Protein AF-A0A8S0FTV5-F1 (afdb_monomer_lite)

Radius of gyration: 15.95 Å; chains: 1; bounding box: 34×28×44 Å

Organism: Escherichia coli (NCBI:txid562)

Sequence (142 aa):
MQLEMEQGIPRNPFINAGALVVCDMLQGRLSAPRQRMLEVVRGLSGVSDISYDTVVARSEFEHSARNAAIAWLMKSFGNFHHDVTTVLQNYFHYCALKMSCVELARTFVFLANQGKAIHIDEPVVTPMQARQINALMATSGM

Secondary structure (DSSP, 8-state):
-HHHHTTT--S-TTSHHHHHHHHHHHHHH-SSHHHHHHHHHHHHHT-S--EE-HHHHHHHHHTTHHHHHHHHHHHHTTS--S-HHHHHHHHHHHHTEE--HHHHHHHHHHHHTTT--SS-SS-SS-HHHHHHHHHHHHHH--

pLDDT: mean 95.68, std 4.92, range [64.19, 98.5]

Foldseek 3Di:
DVCVVVLLDDPACQDLSNVLLVLLVLVVVDPCSLVVVLVLLCVQLVNNPWAFPPVQLVVCLVVCVVSLVSQVSSVVSVSGDDDSSVSSSSSSRVVRGDDDPSSVCSNCVCLVVLQDHPPDPDGNDGSVVSVVVVVCCVVPVD

InterPro domains:
  IPR012338 Beta-lactamase/transpeptidase-like [G3DSA:3.40.710.10] (1-142)
  IPR012338 Beta-lactamase/transpeptidase-like [SSF56601] (1-142)
  IPR015868 Glutaminase [PF04960] (1-142)
  IPR015868 Glutaminase [PTHR12544] (6-142)

Structure (mmCIF, N/CA/C/O backbone):
data_AF-A0A8S0FTV5-F1
#
_entry.id   AF-A0A8S0FTV5-F1
#
loop_
_atom_site.group_PDB
_atom_site.id
_atom_site.type_symbol
_atom_site.label_atom_id
_atom_site.label_alt_id
_atom_site.label_comp_id
_atom_site.label_asym_id
_atom_site.label_entity_id
_atom_site.label_seq_id
_atom_site.pdbx_PDB_ins_code
_atom_site.Cartn_x
_atom_site.Cartn_y
_atom_site.Cartn_z
_atom_site.occupancy
_atom_site.B_iso_or_equiv
_atom_site.auth_seq_id
_atom_site.auth_comp_id
_atom_site.auth_asym_id
_atom_site.auth_atom_id
_atom_site.pdbx_PDB_model_num
ATOM 1 N N . MET A 1 1 ? -2.764 0.777 23.324 1.00 64.19 1 MET A N 1
ATOM 2 C CA . MET A 1 1 ? -1.545 1.231 24.026 1.00 64.19 1 MET A CA 1
ATOM 3 C C . MET A 1 1 ? -0.568 1.980 23.126 1.00 64.19 1 MET A C 1
ATOM 5 O O . MET A 1 1 ? -0.539 3.191 23.230 1.00 64.19 1 MET A O 1
ATOM 9 N N . GLN A 1 2 ? 0.199 1.359 22.220 1.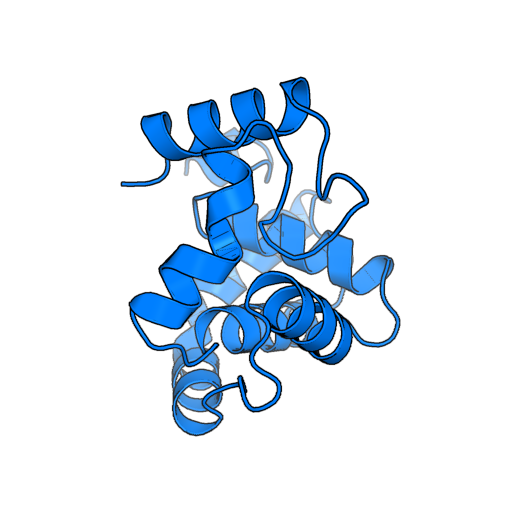00 82.50 2 GLN A N 1
ATOM 10 C CA . GLN A 1 2 ? 1.238 2.109 21.480 1.00 82.50 2 GLN A CA 1
ATOM 11 C C . GLN A 1 2 ? 0.693 3.220 20.563 1.00 82.50 2 GLN A C 1
ATOM 13 O O . GLN A 1 2 ? 1.149 4.353 20.642 1.00 82.50 2 GLN A O 1
ATOM 18 N N . LEU A 1 3 ? -0.313 2.920 19.737 1.00 85.75 3 LEU A N 1
ATOM 19 C CA . LEU A 1 3 ? -0.919 3.910 18.836 1.00 85.75 3 LEU A CA 1
ATOM 20 C C . LEU A 1 3 ? -1.628 5.046 19.597 1.00 85.75 3 LEU A C 1
ATOM 22 O O . LEU A 1 3 ? -1.703 6.160 19.102 1.00 85.75 3 LEU A O 1
ATOM 26 N N . GLU A 1 4 ? -2.116 4.781 20.812 1.00 83.25 4 GLU A N 1
ATOM 27 C CA . GLU A 1 4 ? -2.665 5.813 21.706 1.00 83.25 4 GLU A CA 1
ATOM 28 C C . GLU A 1 4 ? -1.558 6.702 22.279 1.00 83.25 4 GLU A C 1
ATOM 30 O O . GLU A 1 4 ? -1.709 7.919 22.311 1.00 83.25 4 GLU A O 1
ATOM 35 N N . MET A 1 5 ? -0.429 6.111 22.691 1.00 86.56 5 MET A N 1
ATOM 36 C CA . MET A 1 5 ? 0.736 6.859 23.179 1.00 86.56 5 MET A CA 1
ATOM 37 C C . MET A 1 5 ? 1.329 7.768 22.098 1.00 86.56 5 MET A C 1
ATOM 39 O O . MET A 1 5 ? 1.808 8.853 22.408 1.00 86.56 5 MET A O 1
ATOM 43 N N . GLU A 1 6 ? 1.272 7.339 20.838 1.00 90.25 6 GLU A N 1
ATOM 44 C CA . GLU A 1 6 ? 1.735 8.103 19.673 1.00 90.25 6 GLU A CA 1
ATOM 45 C C . GLU A 1 6 ? 0.625 8.977 19.060 1.00 90.25 6 GLU A C 1
ATOM 47 O O . GLU A 1 6 ? 0.750 9.427 17.926 1.00 90.25 6 GLU A O 1
ATOM 52 N N . GLN A 1 7 ? -0.463 9.235 19.802 1.00 92.19 7 GLN A N 1
ATOM 53 C CA . GLN A 1 7 ? -1.546 10.146 19.404 1.00 92.19 7 GLN A CA 1
ATOM 54 C C . GLN A 1 7 ? -2.124 9.824 18.016 1.00 92.19 7 GLN A C 1
ATOM 56 O O . GLN A 1 7 ? -2.334 10.699 17.181 1.00 92.19 7 GLN A O 1
ATOM 61 N N . GLY A 1 8 ? -2.350 8.540 17.737 1.00 90.94 8 GLY A N 1
ATOM 62 C CA . GLY A 1 8 ? -2.906 8.076 16.468 1.00 90.94 8 GLY A CA 1
ATOM 63 C C . GLY A 1 8 ? -1.929 8.101 15.292 1.00 90.94 8 GLY A C 1
ATOM 64 O O . GLY A 1 8 ? -2.352 7.812 14.172 1.00 90.94 8 GLY A O 1
ATOM 65 N N . ILE A 1 9 ? -0.645 8.406 15.509 1.00 95.44 9 ILE A N 1
ATOM 66 C CA . ILE A 1 9 ? 0.390 8.392 14.471 1.00 95.44 9 ILE A CA 1
ATOM 67 C C . ILE A 1 9 ? 1.050 7.004 14.431 1.00 95.44 9 ILE A C 1
ATOM 69 O O . ILE A 1 9 ? 1.662 6.587 15.411 1.00 95.44 9 ILE A O 1
ATOM 73 N N . PRO A 1 10 ? 0.938 6.250 13.323 1.00 95.38 10 PRO A N 1
ATOM 74 C CA . PRO A 1 10 ? 1.604 4.961 13.184 1.00 95.38 10 PRO A CA 1
ATOM 75 C C . PRO A 1 10 ? 3.100 5.124 12.876 1.00 95.38 10 PRO A C 1
ATOM 77 O O . PRO A 1 10 ? 3.498 5.999 12.110 1.00 95.38 10 PRO A O 1
ATOM 80 N N . ARG A 1 11 ? 3.932 4.215 13.399 1.00 93.31 11 ARG A N 1
ATOM 81 C CA . ARG A 1 11 ? 5.401 4.271 13.257 1.00 93.31 11 ARG A CA 1
ATOM 82 C C . ARG A 1 11 ? 5.936 4.189 11.834 1.00 93.31 11 ARG A C 1
ATOM 84 O O . ARG A 1 11 ? 7.001 4.729 11.551 1.00 93.31 11 ARG A O 1
ATOM 91 N N . ASN A 1 12 ? 5.271 3.430 10.970 1.00 94.38 12 ASN A N 1
ATOM 92 C CA . ASN A 1 12 ? 5.706 3.194 9.597 1.00 94.38 12 ASN A CA 1
ATOM 93 C C . ASN A 1 12 ? 4.512 2.734 8.735 1.00 94.38 12 ASN A C 1
ATOM 95 O O . ASN A 1 12 ? 3.510 2.277 9.288 1.00 94.38 12 ASN A O 1
ATOM 99 N N . PRO A 1 13 ? 4.601 2.826 7.396 1.00 95.25 13 PRO A N 1
ATOM 100 C CA . PRO A 1 13 ? 3.515 2.428 6.499 1.00 95.25 13 PRO A CA 1
ATOM 101 C C . PRO A 1 13 ? 3.384 0.907 6.283 1.00 95.25 13 PRO A C 1
ATOM 103 O O . PRO A 1 13 ? 2.450 0.493 5.605 1.00 95.25 13 PRO A O 1
ATOM 106 N N . PHE A 1 14 ? 4.289 0.082 6.825 1.00 94.19 14 PHE A N 1
ATOM 107 C CA . PHE A 1 14 ? 4.297 -1.379 6.644 1.00 94.19 14 PHE A CA 1
ATOM 108 C C . PHE A 1 14 ? 3.465 -2.135 7.689 1.00 94.19 14 PHE A C 1
ATOM 110 O O . PHE A 1 14 ? 3.103 -3.285 7.467 1.00 94.19 14 PHE A O 1
ATOM 117 N N . ILE A 1 15 ? 3.090 -1.488 8.796 1.00 94.75 15 ILE A N 1
ATOM 118 C CA . ILE A 1 15 ? 2.081 -2.011 9.728 1.00 94.75 15 ILE A CA 1
ATOM 119 C C . ILE A 1 15 ? 0.665 -1.608 9.291 1.00 94.75 15 ILE A C 1
ATOM 121 O O . ILE A 1 15 ? 0.479 -0.542 8.703 1.00 94.75 15 ILE A O 1
ATOM 125 N N . ASN A 1 16 ? -0.356 -2.392 9.666 1.00 95.44 16 ASN A N 1
ATOM 126 C CA . ASN A 1 16 ? -1.756 -2.137 9.277 1.00 95.44 16 ASN A CA 1
ATOM 127 C C . ASN A 1 16 ? -2.203 -0.689 9.530 1.00 95.44 16 ASN A C 1
ATOM 129 O O . ASN A 1 16 ? -2.811 -0.076 8.662 1.00 95.44 16 ASN A O 1
ATOM 133 N N . ALA A 1 17 ? -1.887 -0.120 10.699 1.00 96.50 17 ALA A N 1
ATOM 134 C CA . ALA A 1 17 ? -2.265 1.254 11.033 1.00 96.50 17 ALA A CA 1
ATOM 135 C C . ALA A 1 17 ? -1.677 2.276 10.040 1.00 96.50 17 ALA A C 1
ATOM 137 O O . ALA A 1 17 ? -2.388 3.157 9.567 1.00 96.50 17 ALA A O 1
ATOM 138 N N . GLY A 1 18 ? -0.405 2.120 9.664 1.00 97.31 18 GLY A N 1
ATOM 139 C CA . GLY A 1 18 ? 0.244 2.977 8.673 1.00 97.31 18 GLY A CA 1
ATOM 140 C C . GLY A 1 18 ? -0.313 2.786 7.271 1.00 97.31 18 GLY A C 1
ATOM 141 O O . GLY A 1 18 ? -0.613 3.766 6.593 1.00 97.31 18 GLY A O 1
ATOM 142 N N . ALA A 1 19 ? -0.529 1.539 6.858 1.00 97.81 19 ALA A N 1
ATOM 143 C CA . ALA A 1 19 ? -1.131 1.236 5.565 1.00 97.81 19 ALA A CA 1
ATOM 144 C C . ALA A 1 19 ? -2.564 1.797 5.443 1.00 97.81 19 ALA A C 1
ATOM 146 O O . ALA A 1 19 ? -2.946 2.296 4.383 1.00 97.81 19 ALA A O 1
ATOM 147 N N . LEU A 1 20 ? -3.340 1.793 6.532 1.00 98.38 20 LEU A N 1
ATOM 148 C CA . LEU A 1 20 ? -4.668 2.411 6.594 1.00 98.38 20 LEU A CA 1
ATOM 149 C C . LEU A 1 20 ? -4.612 3.936 6.433 1.00 98.38 20 LEU A C 1
ATOM 151 O O . LEU A 1 20 ? -5.431 4.481 5.699 1.00 98.38 20 LEU A O 1
ATOM 155 N N . VAL A 1 21 ? -3.637 4.619 7.047 1.00 98.19 21 VAL A N 1
ATOM 156 C CA . VAL A 1 21 ? -3.422 6.066 6.837 1.00 98.19 21 VAL A CA 1
ATOM 157 C C . VAL A 1 21 ? -3.060 6.355 5.380 1.00 98.19 21 VAL A C 1
ATOM 159 O O . VAL A 1 21 ? -3.608 7.276 4.781 1.00 98.19 21 VAL A O 1
ATOM 162 N N . VAL A 1 22 ? -2.203 5.537 4.760 1.00 97.88 22 VAL A N 1
ATOM 163 C CA . VAL A 1 22 ? -1.898 5.669 3.324 1.00 97.88 22 VAL A CA 1
ATOM 164 C C . VAL A 1 22 ? -3.164 5.487 2.477 1.00 97.88 22 VAL A C 1
ATOM 166 O O . VAL A 1 22 ? -3.397 6.263 1.551 1.00 97.88 22 VAL A O 1
ATOM 169 N N . CYS A 1 23 ? -4.021 4.517 2.808 1.00 98.06 23 CYS A N 1
ATOM 170 C CA . CYS A 1 23 ? -5.298 4.323 2.116 1.00 98.06 23 CYS A CA 1
ATOM 171 C C . CYS A 1 23 ? -6.256 5.511 2.298 1.00 98.06 23 CYS A C 1
ATOM 173 O O . CYS A 1 23 ? -6.889 5.918 1.324 1.00 98.06 23 CYS A O 1
ATOM 175 N N . ASP A 1 24 ? -6.330 6.100 3.495 1.00 98.50 24 ASP A N 1
ATOM 176 C CA . ASP A 1 24 ? -7.102 7.321 3.770 1.00 98.50 24 ASP A CA 1
ATOM 177 C C . ASP A 1 24 ? -6.593 8.512 2.942 1.00 98.50 24 ASP A C 1
ATOM 179 O O . ASP A 1 24 ? -7.375 9.224 2.311 1.00 98.50 24 ASP A O 1
ATOM 183 N N . MET A 1 25 ? -5.272 8.688 2.847 1.00 98.06 25 MET A N 1
ATOM 184 C CA . MET A 1 25 ? -4.669 9.727 2.007 1.00 98.06 25 MET A CA 1
ATOM 185 C C . MET A 1 25 ? -4.999 9.538 0.522 1.00 98.06 25 MET A C 1
ATOM 187 O O . MET A 1 25 ? -5.267 10.514 -0.181 1.00 98.06 25 MET A O 1
ATOM 191 N N . LEU A 1 26 ? -4.973 8.296 0.027 1.00 97.62 26 LEU A N 1
ATOM 192 C CA . LEU A 1 26 ? -5.329 7.985 -1.359 1.00 97.62 26 LEU A CA 1
ATOM 193 C C . LEU A 1 26 ? -6.822 8.203 -1.627 1.00 97.62 26 LEU A C 1
ATOM 195 O O . LEU A 1 26 ? -7.163 8.697 -2.700 1.00 97.62 26 LEU A O 1
ATOM 199 N N . GLN A 1 27 ? -7.691 7.905 -0.657 1.00 97.44 27 GLN A N 1
ATOM 200 C CA . GLN A 1 27 ? -9.133 8.144 -0.754 1.00 97.44 27 GLN A CA 1
ATOM 201 C C . GLN A 1 27 ? -9.464 9.625 -0.999 1.00 97.44 27 GLN A C 1
ATOM 203 O O . GLN A 1 27 ? -10.387 9.918 -1.751 1.00 97.44 27 GLN A O 1
ATOM 208 N N . GLY A 1 28 ? -8.700 10.554 -0.417 1.00 96.00 28 GLY A N 1
ATOM 209 C CA . GLY A 1 28 ? -8.894 11.993 -0.638 1.00 96.00 28 GLY A CA 1
ATOM 210 C C . GLY A 1 28 ? -8.254 12.548 -1.911 1.00 96.00 28 GLY A C 1
ATOM 211 O O . GLY A 1 28 ? -8.583 13.652 -2.335 1.00 96.00 28 GLY A O 1
ATOM 212 N N . ARG A 1 29 ? -7.316 11.812 -2.521 1.00 97.06 29 ARG A N 1
ATOM 213 C CA . ARG A 1 29 ? -6.531 12.278 -3.681 1.00 97.06 29 ARG A CA 1
ATOM 214 C C . ARG A 1 29 ? -6.974 11.675 -5.006 1.00 97.06 29 ARG A C 1
ATOM 216 O O . ARG A 1 29 ? -6.616 12.202 -6.056 1.00 97.06 29 ARG A O 1
ATOM 223 N N . LEU A 1 30 ? -7.699 10.562 -4.970 1.00 96.62 30 LEU A N 1
ATOM 224 C CA . LEU A 1 30 ? -8.083 9.803 -6.153 1.00 96.62 30 LEU A CA 1
ATOM 225 C C . LEU A 1 30 ? -9.601 9.667 -6.212 1.00 96.62 30 LEU A C 1
ATOM 227 O O . LEU A 1 30 ? -10.228 9.216 -5.260 1.00 96.62 30 LEU A O 1
ATOM 231 N N . SER A 1 31 ? -10.183 9.984 -7.367 1.00 94.94 31 SER A N 1
ATOM 232 C CA . SER A 1 31 ? -11.614 9.782 -7.625 1.00 94.94 31 SER A CA 1
ATOM 233 C C . SER A 1 31 ? -11.998 8.300 -7.660 1.00 94.94 31 SER A C 1
ATOM 235 O O . SER A 1 31 ? -13.090 7.930 -7.239 1.00 94.94 31 SER A O 1
ATOM 237 N N . ALA A 1 32 ? -11.090 7.442 -8.134 1.00 96.62 32 ALA A N 1
ATOM 238 C CA . ALA A 1 32 ? -11.268 5.995 -8.194 1.00 96.62 32 ALA A CA 1
ATOM 239 C C . ALA A 1 32 ? -9.999 5.262 -7.705 1.00 96.62 32 ALA A C 1
ATOM 241 O O . ALA A 1 32 ? -9.234 4.748 -8.525 1.00 96.62 32 ALA A O 1
ATOM 242 N N . PRO A 1 33 ? -9.754 5.186 -6.379 1.00 96.62 33 PRO A N 1
ATOM 243 C CA . PRO A 1 33 ? -8.513 4.634 -5.822 1.00 96.62 33 PRO A CA 1
ATOM 244 C C . PRO A 1 33 ? -8.227 3.192 -6.275 1.00 96.62 33 PRO A C 1
ATOM 246 O O . PRO A 1 33 ? -7.121 2.880 -6.712 1.00 96.62 33 PRO A O 1
ATOM 249 N N . ARG A 1 34 ? -9.258 2.333 -6.271 1.00 96.19 34 ARG A N 1
ATOM 250 C CA . ARG A 1 34 ? -9.174 0.937 -6.740 1.00 96.19 34 ARG A CA 1
ATOM 251 C C . ARG A 1 34 ? -8.777 0.834 -8.210 1.00 96.19 34 ARG A C 1
ATOM 253 O O . ARG A 1 34 ? -7.850 0.114 -8.561 1.00 96.19 34 ARG A O 1
ATOM 260 N N . GLN A 1 35 ? -9.440 1.597 -9.073 1.00 97.44 35 GLN A N 1
ATOM 261 C CA . GLN A 1 35 ? -9.118 1.579 -10.497 1.00 97.44 35 GLN A CA 1
ATOM 262 C C . GLN A 1 35 ? -7.692 2.083 -10.744 1.00 97.44 35 GLN A C 1
ATOM 264 O O . GLN A 1 35 ? -6.936 1.458 -11.485 1.00 97.44 35 GLN A O 1
ATOM 269 N N . ARG A 1 36 ? -7.287 3.152 -10.049 1.00 97.75 36 ARG A N 1
ATOM 270 C CA . ARG A 1 36 ? -5.940 3.705 -10.176 1.00 97.75 36 ARG A CA 1
ATOM 271 C C . ARG A 1 36 ? -4.856 2.725 -9.729 1.00 97.75 36 ARG A C 1
ATOM 273 O O . ARG A 1 36 ? -3.812 2.644 -10.368 1.00 97.75 36 ARG A O 1
ATOM 280 N N . MET A 1 37 ? -5.093 1.969 -8.660 1.00 97.25 37 MET A N 1
ATOM 281 C CA . MET A 1 37 ? -4.161 0.935 -8.210 1.00 97.25 37 MET A CA 1
ATOM 282 C C . MET A 1 37 ? -3.997 -0.172 -9.262 1.00 97.25 37 MET A C 1
ATOM 284 O O . MET A 1 37 ? -2.869 -0.566 -9.550 1.00 97.25 37 MET A O 1
ATOM 288 N N . LEU A 1 38 ? -5.090 -0.632 -9.887 1.00 97.94 38 LEU A N 1
ATOM 289 C CA . LEU A 1 38 ? -5.010 -1.597 -10.991 1.00 97.94 38 LEU A CA 1
ATOM 290 C C . LEU A 1 38 ? -4.221 -1.041 -12.179 1.00 97.94 38 LEU A C 1
ATOM 292 O O . LEU A 1 38 ? -3.371 -1.743 -12.712 1.00 97.94 38 LEU A O 1
ATOM 296 N N . GLU A 1 39 ? -4.461 0.209 -12.579 1.00 97.00 39 GLU A N 1
ATOM 297 C CA . GLU A 1 39 ? -3.698 0.861 -13.654 1.00 97.00 39 GLU A CA 1
ATOM 298 C C . GLU A 1 39 ? -2.196 0.870 -13.361 1.00 97.00 39 GLU A C 1
ATOM 300 O O . GLU A 1 39 ? -1.400 0.497 -14.221 1.00 97.00 39 GLU A O 1
ATOM 305 N N . VAL A 1 40 ? -1.811 1.244 -12.136 1.00 96.00 40 VAL A N 1
ATOM 306 C CA . VAL A 1 40 ? -0.405 1.280 -11.716 1.00 96.00 40 VAL A CA 1
ATOM 307 C C . VAL A 1 40 ? 0.204 -0.122 -11.735 1.00 96.00 40 VAL A C 1
ATOM 309 O O . VAL A 1 40 ? 1.243 -0.319 -12.356 1.00 96.00 40 VAL A O 1
ATOM 312 N N . VAL A 1 41 ? -0.435 -1.114 -11.110 1.00 97.00 41 VAL A N 1
ATOM 313 C CA . VAL A 1 41 ? 0.111 -2.480 -11.030 1.00 97.00 41 VAL A CA 1
ATOM 314 C C . VAL A 1 41 ? 0.187 -3.143 -12.408 1.00 97.00 41 VAL A C 1
ATOM 316 O O . VAL A 1 41 ? 1.186 -3.789 -12.724 1.00 97.00 41 VAL A O 1
ATOM 319 N N . ARG A 1 42 ? -0.826 -2.963 -13.261 1.00 97.00 42 ARG A N 1
ATOM 320 C CA . ARG A 1 42 ? -0.822 -3.477 -14.642 1.00 97.00 42 ARG A CA 1
ATOM 321 C C . ARG A 1 42 ? 0.253 -2.794 -15.484 1.00 97.00 42 ARG A C 1
ATOM 323 O O . ARG A 1 42 ? 0.977 -3.467 -16.213 1.00 97.00 42 ARG A O 1
ATOM 330 N N . GLY A 1 43 ? 0.414 -1.479 -15.325 1.00 95.69 43 GLY A N 1
ATOM 331 C CA . GLY A 1 43 ? 1.491 -0.717 -15.951 1.00 95.69 43 GLY A CA 1
ATOM 332 C C . GLY A 1 43 ? 2.874 -1.213 -15.529 1.00 95.69 43 GLY A C 1
ATOM 333 O O . GLY A 1 43 ? 3.715 -1.461 -16.384 1.00 95.69 43 GLY A O 1
ATOM 334 N N . LEU A 1 44 ? 3.098 -1.436 -14.231 1.00 96.69 44 LEU A N 1
ATOM 335 C CA . LEU A 1 44 ? 4.383 -1.893 -13.685 1.00 96.69 44 LEU A CA 1
ATOM 336 C C . LEU A 1 44 ? 4.708 -3.359 -13.994 1.00 96.69 44 LEU A C 1
ATOM 338 O O . LEU A 1 44 ? 5.875 -3.697 -14.156 1.00 96.69 44 LEU A O 1
ATOM 342 N N . SER A 1 45 ? 3.706 -4.232 -14.071 1.00 95.75 45 SER A N 1
ATOM 343 C CA . SER A 1 45 ? 3.894 -5.658 -14.389 1.00 95.75 45 SER A CA 1
ATOM 344 C C . SER A 1 45 ? 3.965 -5.944 -15.890 1.00 95.75 45 SER A C 1
ATOM 346 O O . SER A 1 45 ? 4.546 -6.956 -16.288 1.00 95.75 45 SER A O 1
ATOM 348 N N . GLY A 1 46 ? 3.349 -5.087 -16.714 1.00 94.50 46 GLY A N 1
ATOM 349 C CA . GLY A 1 46 ? 3.094 -5.356 -18.130 1.00 94.50 46 GLY A CA 1
ATOM 350 C C . GLY A 1 46 ? 1.981 -6.387 -18.367 1.00 94.50 46 GLY A C 1
ATOM 351 O O . GLY A 1 46 ? 1.897 -6.947 -19.456 1.00 94.50 46 GLY A O 1
ATOM 352 N N . VAL A 1 47 ? 1.153 -6.672 -17.356 1.00 95.25 47 VAL A N 1
ATOM 353 C CA . VAL A 1 47 ? 0.104 -7.702 -17.391 1.00 95.25 47 VAL A CA 1
ATOM 354 C C . VAL A 1 47 ? -1.255 -7.038 -17.188 1.00 95.25 47 VAL A C 1
ATOM 356 O O . VAL A 1 47 ? -1.489 -6.395 -16.169 1.00 95.25 47 VAL A O 1
ATOM 359 N N . SER A 1 48 ? -2.153 -7.147 -18.169 1.00 95.81 48 SER A N 1
ATOM 360 C CA . SER A 1 48 ? -3.398 -6.363 -18.223 1.00 95.81 48 SER A CA 1
ATOM 361 C C . SER A 1 48 ? -4.578 -6.976 -17.465 1.00 95.81 48 SER A C 1
ATOM 363 O O . SER A 1 48 ? -5.534 -6.263 -17.157 1.00 95.81 48 SER A O 1
ATOM 365 N N . ASP A 1 49 ? -4.525 -8.266 -17.144 1.00 96.44 49 ASP A N 1
ATOM 366 C CA . ASP A 1 49 ? -5.608 -9.033 -16.519 1.00 96.44 49 ASP A CA 1
ATOM 367 C C . ASP A 1 49 ? -5.466 -9.193 -14.994 1.00 96.44 49 ASP A C 1
ATOM 369 O O . ASP A 1 49 ? -6.363 -9.747 -14.352 1.00 96.44 49 ASP A O 1
ATOM 373 N N . ILE A 1 50 ? -4.421 -8.613 -14.381 1.00 98.00 50 ILE A N 1
ATOM 374 C CA . ILE A 1 50 ? -4.307 -8.506 -12.915 1.00 98.00 50 ILE A CA 1
ATOM 375 C C . ILE A 1 50 ? -5.581 -7.877 -12.363 1.00 98.00 50 ILE A C 1
ATOM 377 O O . ILE A 1 50 ? -6.021 -6.822 -12.826 1.00 98.00 50 ILE A O 1
ATOM 381 N N . SER A 1 51 ? -6.184 -8.514 -11.371 1.00 98.00 51 SER A N 1
ATOM 382 C CA . SER A 1 51 ? -7.465 -8.108 -10.804 1.00 98.00 51 SER A CA 1
ATOM 383 C C . SER A 1 51 ? -7.520 -8.399 -9.308 1.00 98.00 51 SER A C 1
ATOM 385 O O . SER A 1 51 ? -6.647 -9.056 -8.739 1.00 98.00 51 SER A O 1
ATOM 387 N N . TYR A 1 52 ? -8.543 -7.854 -8.660 1.00 98.31 52 TYR A N 1
ATOM 388 C CA . TYR A 1 52 ? -8.844 -8.159 -7.270 1.00 98.31 52 TYR A CA 1
ATOM 389 C C . TYR A 1 52 ? -9.579 -9.492 -7.165 1.00 98.31 52 TYR A C 1
ATOM 391 O O . TYR A 1 52 ? -10.525 -9.739 -7.915 1.00 98.31 52 TYR A O 1
ATOM 399 N N . ASP A 1 53 ? -9.209 -10.305 -6.183 1.00 98.31 53 ASP A N 1
ATOM 400 C CA . ASP A 1 53 ? -10.020 -11.430 -5.746 1.00 98.31 53 ASP A CA 1
ATOM 401 C C . ASP A 1 53 ? -11.173 -10.910 -4.873 1.00 98.31 53 ASP A C 1
ATOM 403 O O . ASP A 1 53 ? -11.005 -10.531 -3.712 1.00 98.31 53 ASP A O 1
ATOM 407 N N . THR A 1 54 ? -12.368 -10.840 -5.457 1.00 96.75 54 THR A N 1
ATOM 408 C CA . THR A 1 54 ? -13.550 -10.284 -4.786 1.00 96.75 54 THR A CA 1
ATOM 409 C C . THR A 1 54 ? -14.052 -11.162 -3.644 1.00 96.75 54 THR A C 1
ATOM 411 O O . THR A 1 54 ? -14.673 -10.641 -2.716 1.00 96.75 54 THR A O 1
ATOM 414 N N . VAL A 1 55 ? -13.769 -12.468 -3.677 1.00 98.12 55 VAL A N 1
ATOM 415 C CA . VAL A 1 55 ? -14.126 -13.399 -2.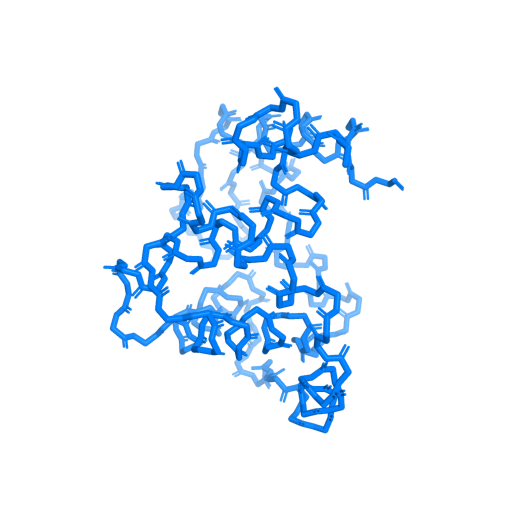601 1.00 98.12 55 VAL A CA 1
ATOM 416 C C . VAL A 1 55 ? -13.242 -13.129 -1.390 1.00 98.12 55 VAL A C 1
ATOM 418 O O . VAL A 1 55 ? -13.762 -12.953 -0.288 1.00 98.12 55 VAL A O 1
ATOM 421 N N . VAL A 1 56 ? -11.929 -12.998 -1.602 1.00 98.00 56 VAL A N 1
ATOM 422 C CA . VAL A 1 56 ? -10.977 -12.640 -0.539 1.00 98.00 56 VAL A CA 1
ATOM 423 C C . VAL A 1 56 ? -11.290 -11.252 0.020 1.00 98.00 56 VAL A C 1
ATOM 425 O O . VAL A 1 56 ? -11.454 -11.114 1.229 1.00 98.00 56 VAL A O 1
ATOM 428 N N . ALA A 1 57 ? -11.467 -10.237 -0.833 1.00 97.56 57 ALA A N 1
ATOM 429 C CA . ALA A 1 57 ? -11.763 -8.872 -0.385 1.00 97.56 57 ALA A CA 1
ATOM 430 C C . ALA A 1 57 ? -13.036 -8.798 0.476 1.00 97.56 57 ALA A C 1
ATOM 432 O O . ALA A 1 57 ? -13.073 -8.084 1.481 1.00 97.56 57 ALA A O 1
ATOM 433 N N . ARG A 1 58 ? -14.082 -9.545 0.096 1.00 97.19 58 ARG A N 1
ATOM 434 C CA . ARG A 1 58 ? -15.323 -9.633 0.870 1.00 97.19 58 ARG A CA 1
ATOM 435 C C . ARG A 1 58 ? -15.107 -10.349 2.201 1.00 97.19 58 ARG A C 1
ATOM 437 O O . ARG A 1 58 ? -15.546 -9.834 3.225 1.00 97.19 58 ARG A O 1
ATOM 444 N N . SER A 1 59 ? -14.426 -11.494 2.185 1.00 97.50 59 SER A N 1
ATOM 445 C CA . SER A 1 59 ? -14.123 -12.266 3.395 1.00 97.50 59 SER A CA 1
ATOM 446 C C . SER A 1 59 ? -13.354 -11.422 4.415 1.00 97.50 59 SER A C 1
ATOM 448 O O . SER A 1 59 ? -13.722 -11.374 5.585 1.00 97.50 59 SER A O 1
ATOM 450 N N . GLU A 1 60 ? -12.327 -10.695 3.974 1.00 96.12 60 GLU A N 1
ATOM 451 C CA . GLU A 1 60 ? -11.539 -9.797 4.826 1.00 96.12 60 GLU A CA 1
ATOM 452 C C . GLU A 1 60 ? -12.383 -8.644 5.396 1.00 96.12 60 GLU A C 1
ATOM 454 O O . GLU A 1 60 ? -12.284 -8.306 6.579 1.00 96.12 60 GLU A O 1
ATOM 459 N N . PHE A 1 61 ? -13.273 -8.065 4.584 1.00 96.12 61 PHE A N 1
ATOM 460 C CA . PHE A 1 61 ? -14.159 -6.990 5.031 1.00 96.12 61 PHE A CA 1
ATOM 461 C C . PHE A 1 61 ? -15.175 -7.454 6.089 1.00 96.12 61 PHE A C 1
ATOM 463 O O . PHE A 1 61 ? -15.437 -6.726 7.051 1.00 96.12 61 PHE A O 1
ATOM 470 N N . GLU A 1 62 ? -15.705 -8.675 5.966 1.00 96.31 62 GLU A N 1
ATOM 471 C CA . GLU A 1 62 ? -16.597 -9.287 6.965 1.00 96.31 62 GLU A CA 1
ATOM 472 C C . GLU A 1 62 ? -15.890 -9.497 8.324 1.00 96.31 62 GLU A C 1
ATOM 474 O O . GLU A 1 62 ? -16.537 -9.452 9.369 1.00 96.31 62 GLU A O 1
ATOM 479 N N . HIS A 1 63 ? -14.555 -9.606 8.335 1.00 95.50 63 HIS A N 1
ATOM 480 C CA . HIS A 1 63 ? -13.725 -9.778 9.538 1.00 95.50 63 HIS A CA 1
ATOM 481 C C . HIS A 1 63 ? -12.942 -8.503 9.916 1.00 95.50 63 HIS A C 1
ATOM 483 O O . HIS A 1 63 ? -11.906 -8.545 10.584 1.00 95.50 63 HIS A O 1
ATOM 489 N N . SER A 1 64 ? -13.451 -7.331 9.529 1.00 96.19 64 SER A N 1
ATOM 490 C CA . SER A 1 64 ? -12.722 -6.056 9.600 1.00 96.19 64 SER A CA 1
ATOM 491 C C . SER A 1 64 ? -12.598 -5.416 10.988 1.00 96.19 64 SER A C 1
ATOM 493 O O . SER A 1 64 ? -11.934 -4.384 11.119 1.00 96.19 64 SER A O 1
ATOM 495 N N . ALA A 1 65 ? -13.178 -6.013 12.035 1.00 97.56 65 ALA A N 1
ATOM 496 C CA . ALA A 1 65 ? -13.335 -5.405 13.361 1.00 97.56 65 ALA A CA 1
ATOM 497 C C . ALA A 1 65 ? -12.044 -4.783 13.929 1.00 97.56 65 ALA A C 1
ATOM 499 O O . ALA A 1 65 ? -12.057 -3.649 14.410 1.00 97.56 65 ALA A O 1
ATOM 500 N N . ARG A 1 66 ? -10.906 -5.485 13.826 1.00 96.56 66 ARG A N 1
ATOM 501 C CA . ARG A 1 66 ? -9.613 -4.980 14.322 1.00 96.56 66 ARG A CA 1
ATOM 502 C C . ARG A 1 66 ? -9.138 -3.748 13.548 1.00 96.56 66 ARG A C 1
ATOM 504 O O . ARG A 1 66 ? -8.714 -2.772 14.162 1.00 96.56 66 ARG A O 1
ATOM 511 N N . ASN A 1 67 ? -9.205 -3.783 12.219 1.00 97.81 67 ASN A N 1
ATOM 512 C CA . ASN A 1 67 ? -8.787 -2.656 11.381 1.00 97.81 67 ASN A CA 1
ATOM 513 C C . ASN A 1 67 ? -9.749 -1.467 11.532 1.00 97.81 67 ASN A C 1
ATOM 515 O O . ASN A 1 67 ? -9.297 -0.326 11.567 1.00 97.81 67 ASN A O 1
ATOM 519 N N . ALA A 1 68 ? -11.048 -1.724 11.715 1.00 98.06 68 ALA A N 1
ATOM 520 C CA . ALA A 1 68 ? -12.036 -0.696 12.030 1.00 98.06 68 ALA A CA 1
ATOM 521 C C . ALA A 1 68 ? -11.736 -0.001 13.362 1.00 98.06 68 ALA A C 1
ATOM 523 O O . ALA A 1 68 ? -11.721 1.226 13.412 1.00 98.06 68 ALA A O 1
ATOM 524 N N . ALA A 1 69 ? -11.424 -0.756 14.420 1.00 97.69 69 ALA A N 1
ATOM 525 C CA . ALA A 1 69 ? -11.041 -0.179 15.709 1.00 97.69 69 ALA A CA 1
ATOM 526 C C . ALA A 1 69 ? -9.790 0.711 15.593 1.00 97.69 69 ALA A C 1
ATOM 528 O O . ALA A 1 69 ? -9.773 1.825 16.112 1.00 97.69 69 ALA A O 1
ATOM 529 N N . ILE A 1 70 ? -8.768 0.255 14.858 1.00 97.06 70 ILE A N 1
ATOM 530 C CA . ILE A 1 70 ? -7.548 1.032 14.590 1.00 97.06 70 ILE A CA 1
ATOM 531 C C . ILE A 1 70 ? -7.872 2.323 13.822 1.00 97.06 70 ILE A C 1
ATOM 533 O O . ILE A 1 70 ? -7.400 3.393 14.201 1.00 97.06 70 ILE A O 1
ATOM 537 N N . ALA A 1 71 ? -8.694 2.248 12.773 1.00 98.19 71 ALA A N 1
ATOM 538 C CA . ALA A 1 71 ? -9.081 3.408 11.970 1.00 98.19 71 ALA A CA 1
ATOM 539 C C . ALA A 1 71 ? -9.886 4.439 12.778 1.00 98.19 71 ALA A C 1
ATOM 541 O O . ALA A 1 71 ? -9.571 5.628 12.733 1.00 98.19 71 ALA A O 1
ATOM 542 N N . TRP A 1 72 ? -10.872 4.001 13.568 1.00 98.25 72 TRP A N 1
ATOM 543 C CA . TRP A 1 72 ? -11.634 4.887 14.455 1.00 98.25 72 TRP A CA 1
ATOM 544 C C . TRP A 1 72 ? -10.758 5.536 15.524 1.00 98.25 72 TRP A C 1
ATOM 546 O O . TRP A 1 72 ? -10.919 6.724 15.806 1.00 98.25 72 TRP A O 1
ATOM 556 N N . LEU A 1 73 ? -9.793 4.795 16.071 1.00 97.38 73 LEU A N 1
ATOM 557 C CA . LEU A 1 73 ? -8.824 5.343 17.010 1.00 97.38 73 LEU A CA 1
ATOM 558 C C . LEU A 1 73 ? -7.988 6.453 16.357 1.00 97.38 73 LEU A C 1
ATOM 560 O O . LEU A 1 73 ? -7.941 7.562 16.882 1.00 97.38 73 LEU A O 1
ATOM 564 N N . MET A 1 74 ? -7.394 6.209 15.185 1.00 98.00 74 MET A N 1
ATOM 565 C CA . MET A 1 74 ? -6.641 7.244 14.456 1.00 98.00 74 MET A CA 1
ATOM 566 C C . MET A 1 74 ? -7.520 8.445 14.080 1.00 98.00 74 MET A C 1
ATOM 568 O O . MET A 1 74 ? -7.066 9.586 14.163 1.00 98.00 74 MET A O 1
ATOM 572 N N . LYS A 1 75 ? -8.794 8.210 13.735 1.00 98.06 75 LYS A N 1
ATOM 573 C CA . LYS A 1 75 ? -9.779 9.265 13.457 1.00 98.06 75 LYS A CA 1
ATOM 574 C C . LYS A 1 75 ? -10.047 10.140 14.678 1.00 98.06 75 LYS A C 1
ATOM 576 O O . LYS A 1 75 ? -10.099 11.358 14.537 1.00 98.06 75 LYS A O 1
ATOM 581 N N . SER A 1 76 ? -10.157 9.547 15.869 1.00 97.56 76 SER A N 1
ATOM 582 C CA . SER A 1 76 ? -10.345 10.292 17.125 1.00 97.56 76 SER A CA 1
ATOM 583 C C . SER A 1 76 ? -9.173 11.222 17.466 1.00 97.56 76 SER A C 1
ATOM 585 O O . SER A 1 76 ? -9.382 12.253 18.098 1.00 97.56 76 SER A O 1
ATOM 587 N N . PHE A 1 77 ? -7.967 10.909 16.980 1.00 97.19 77 PHE A N 1
ATOM 588 C CA . PHE A 1 77 ? -6.777 11.757 17.100 1.00 97.19 77 PHE A CA 1
ATOM 589 C C . PHE A 1 77 ? -6.555 12.704 15.906 1.00 97.19 77 PHE A C 1
ATOM 591 O O . PHE A 1 77 ? -5.564 13.427 15.874 1.00 97.19 77 PHE A O 1
ATOM 598 N N . GLY A 1 78 ? -7.453 12.719 14.915 1.00 96.69 78 GLY A N 1
ATOM 599 C CA . GLY A 1 78 ? -7.338 13.591 13.742 1.00 96.69 78 GLY A CA 1
ATOM 600 C C . GLY A 1 78 ? -6.331 13.126 12.685 1.00 96.69 78 GLY A C 1
ATOM 601 O O . GLY A 1 78 ? -5.981 13.903 11.807 1.00 96.69 78 GLY A O 1
ATOM 602 N N . ASN A 1 79 ? -5.881 11.867 12.725 1.00 97.25 79 ASN A N 1
ATOM 603 C CA . ASN A 1 79 ? -4.959 11.301 11.729 1.00 97.25 79 ASN A CA 1
ATOM 604 C C . ASN A 1 79 ? -5.669 10.434 10.665 1.00 97.25 79 ASN A C 1
ATOM 606 O O . ASN A 1 79 ? -5.041 9.643 9.965 1.00 97.25 79 ASN A O 1
ATOM 610 N N . PHE A 1 80 ? -6.997 10.537 10.564 1.00 98.44 80 PHE A N 1
ATOM 611 C CA . PHE A 1 80 ? -7.804 9.782 9.603 1.00 98.44 80 PHE A CA 1
ATOM 612 C C . PHE A 1 80 ? -9.067 10.566 9.231 1.00 98.44 80 PHE A C 1
ATOM 614 O O . PHE A 1 80 ? -9.925 10.837 10.077 1.00 98.44 80 PHE A O 1
ATOM 621 N N . HIS A 1 81 ? -9.215 10.941 7.966 1.00 98.12 81 HIS A N 1
ATOM 622 C CA . HIS A 1 81 ? -10.123 12.026 7.586 1.00 98.12 81 HIS A CA 1
ATOM 623 C C . HIS A 1 81 ? -11.394 11.544 6.890 1.00 98.12 81 HIS A C 1
ATOM 625 O O . HIS A 1 81 ? -12.463 12.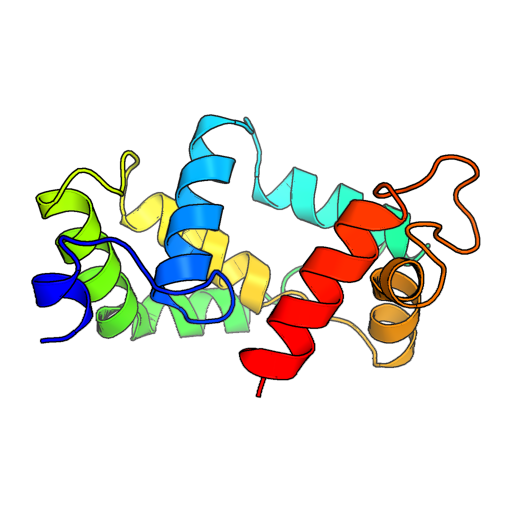111 7.124 1.00 98.12 81 HIS A O 1
ATOM 631 N N . HIS A 1 82 ? -11.335 10.450 6.138 1.00 98.44 82 HIS A N 1
ATOM 632 C CA . HIS A 1 82 ? -12.472 9.951 5.368 1.00 98.44 82 HIS A CA 1
ATOM 633 C C . HIS A 1 82 ? -13.323 8.955 6.165 1.00 98.44 82 HIS A C 1
ATOM 635 O O . HIS A 1 82 ? -13.061 8.661 7.339 1.00 98.44 82 HIS A O 1
ATOM 641 N N . ASP A 1 83 ? -14.404 8.489 5.539 1.00 98.06 83 ASP A N 1
ATOM 642 C CA . ASP A 1 83 ? -15.265 7.447 6.091 1.00 98.06 83 ASP A CA 1
ATOM 643 C C . ASP A 1 83 ? -14.480 6.138 6.277 1.00 98.06 83 ASP A C 1
ATOM 645 O O . ASP A 1 83 ? -13.858 5.627 5.342 1.00 98.06 83 ASP A O 1
ATOM 649 N N . VAL A 1 84 ? -14.521 5.594 7.498 1.00 98.38 84 VAL A N 1
ATOM 650 C CA . VAL A 1 84 ? -13.753 4.400 7.882 1.00 98.38 84 VAL A CA 1
ATOM 651 C C . VAL A 1 84 ? -14.140 3.206 7.017 1.00 98.38 84 VAL A C 1
ATOM 653 O O . VAL A 1 84 ? -13.265 2.493 6.530 1.00 98.38 84 VAL A O 1
ATOM 656 N N . THR A 1 85 ? -15.435 3.011 6.776 1.00 98.00 85 THR A N 1
ATOM 657 C CA . THR A 1 85 ? -15.942 1.876 5.997 1.00 98.00 85 THR A CA 1
ATOM 658 C C . THR A 1 85 ? -15.419 1.915 4.563 1.00 98.00 85 THR A C 1
ATOM 660 O O . THR A 1 85 ? -14.904 0.917 4.061 1.00 98.00 85 THR A O 1
ATOM 663 N N . THR A 1 86 ? -15.486 3.081 3.925 1.00 97.81 86 THR A N 1
ATOM 664 C CA . THR A 1 86 ? -15.021 3.309 2.552 1.00 97.81 86 THR A CA 1
ATOM 665 C C . THR A 1 86 ? -13.518 3.058 2.413 1.00 97.81 86 THR A C 1
ATOM 667 O O . THR A 1 86 ? -13.079 2.361 1.496 1.00 97.81 86 THR A O 1
ATOM 670 N N . VAL A 1 87 ? -12.708 3.572 3.344 1.00 98.38 87 VAL A N 1
ATOM 671 C CA . VAL A 1 87 ? -11.253 3.352 3.319 1.00 98.38 87 VAL A CA 1
ATOM 672 C C . VAL A 1 87 ? -10.910 1.880 3.552 1.00 98.38 87 VAL A C 1
ATOM 674 O O . VAL A 1 87 ? -10.055 1.343 2.846 1.00 98.38 87 VAL A O 1
ATOM 677 N N . LEU A 1 88 ? -11.595 1.203 4.481 1.00 98.25 88 LEU A N 1
ATOM 678 C CA . LEU A 1 88 ? -11.410 -0.233 4.711 1.00 98.25 88 LEU A CA 1
ATOM 679 C C . LEU A 1 88 ? -11.742 -1.058 3.468 1.00 98.25 88 LEU A C 1
ATOM 681 O O . LEU A 1 88 ? -10.990 -1.967 3.129 1.00 98.25 88 LEU A O 1
ATOM 685 N N . GLN A 1 89 ? -12.819 -0.726 2.752 1.00 97.69 89 GLN A N 1
ATOM 686 C CA . GLN A 1 89 ? -13.147 -1.401 1.496 1.00 97.69 89 GLN A CA 1
ATOM 687 C C . GLN A 1 89 ? -11.997 -1.294 0.489 1.00 97.69 89 GLN A C 1
ATOM 689 O O . GLN A 1 89 ? -11.624 -2.306 -0.102 1.00 97.69 89 GLN A O 1
ATOM 694 N N . ASN A 1 90 ? -11.393 -0.115 0.316 1.00 97.69 90 ASN A N 1
ATOM 695 C CA . ASN A 1 90 ? -10.232 0.033 -0.568 1.00 97.69 90 ASN A CA 1
ATOM 696 C C . ASN A 1 90 ? -9.014 -0.749 -0.067 1.00 97.69 90 ASN A C 1
ATOM 698 O O . ASN A 1 90 ? -8.390 -1.455 -0.856 1.00 97.69 90 ASN A O 1
ATOM 702 N N . TYR A 1 91 ? -8.710 -0.659 1.231 1.00 98.25 91 TYR A N 1
ATOM 703 C CA . TYR A 1 91 ? -7.600 -1.376 1.859 1.00 98.25 91 TYR A CA 1
ATOM 704 C C . TYR A 1 91 ? -7.687 -2.886 1.598 1.00 98.25 91 TYR A C 1
ATOM 706 O O . TYR A 1 91 ? -6.735 -3.482 1.098 1.00 98.25 91 TYR A O 1
ATOM 714 N N . PHE A 1 92 ? -8.851 -3.501 1.831 1.00 98.19 92 PHE A N 1
ATOM 715 C CA . PHE A 1 92 ? -9.024 -4.938 1.604 1.00 98.19 92 PHE A CA 1
ATOM 716 C C . PHE A 1 92 ? -9.019 -5.327 0.126 1.00 98.19 92 PHE A C 1
ATOM 718 O O . PHE A 1 92 ? -8.560 -6.416 -0.203 1.00 98.19 92 PHE A O 1
ATOM 725 N N . HIS A 1 93 ? -9.448 -4.444 -0.784 1.00 97.94 93 HIS A N 1
ATOM 726 C CA . HIS A 1 93 ? -9.232 -4.688 -2.212 1.00 97.94 93 HIS A CA 1
ATOM 727 C C . HIS A 1 93 ? -7.737 -4.702 -2.538 1.00 97.94 93 HIS A C 1
ATOM 729 O O . HIS A 1 93 ? -7.286 -5.611 -3.223 1.00 97.94 93 HIS A O 1
ATOM 735 N N . TYR A 1 94 ? -6.943 -3.761 -2.022 1.00 97.62 94 TYR A N 1
ATOM 736 C CA . TYR A 1 94 ? -5.494 -3.766 -2.249 1.00 97.62 94 TYR A CA 1
ATOM 737 C C . TYR A 1 94 ? -4.826 -5.040 -1.719 1.00 97.62 94 TYR A C 1
ATOM 739 O O . TYR A 1 94 ? -3.999 -5.616 -2.422 1.00 97.62 94 TYR A O 1
ATOM 747 N N . CYS A 1 95 ? -5.231 -5.524 -0.541 1.00 97.44 95 CYS A N 1
ATOM 748 C CA . CYS A 1 95 ? -4.757 -6.796 0.014 1.00 97.44 95 CYS A CA 1
ATOM 749 C C . CYS A 1 95 ? -5.194 -8.023 -0.802 1.00 97.44 95 CYS A C 1
ATOM 751 O O . CYS A 1 95 ? -4.537 -9.057 -0.743 1.00 97.44 95 CYS A O 1
ATOM 753 N N . ALA A 1 96 ? -6.276 -7.912 -1.572 1.00 98.06 96 ALA A N 1
ATOM 754 C CA . ALA A 1 96 ? -6.810 -8.981 -2.407 1.00 98.06 96 ALA A CA 1
ATOM 755 C C . ALA A 1 96 ? -6.333 -8.914 -3.869 1.00 98.06 96 ALA A C 1
ATOM 757 O O . ALA A 1 96 ? -6.925 -9.558 -4.735 1.00 98.06 96 ALA A O 1
ATOM 758 N N . LEU A 1 97 ? -5.295 -8.132 -4.191 1.00 97.69 97 LEU A N 1
ATOM 759 C CA . LEU A 1 97 ? -4.677 -8.177 -5.520 1.00 97.69 97 LEU A CA 1
ATOM 760 C C . LEU A 1 97 ? -4.116 -9.572 -5.795 1.00 97.69 97 LEU A C 1
ATOM 762 O O . LEU A 1 97 ? -3.236 -10.053 -5.084 1.00 97.69 97 LEU A O 1
ATOM 766 N N . LYS A 1 98 ? -4.610 -10.208 -6.857 1.00 97.19 98 LYS A N 1
ATOM 767 C CA . LYS A 1 98 ? -4.173 -11.540 -7.260 1.00 97.19 98 LYS A CA 1
ATOM 768 C C . LYS A 1 98 ? -3.076 -11.438 -8.306 1.00 97.19 98 LYS A C 1
ATOM 770 O O . LYS A 1 98 ? -3.287 -10.852 -9.366 1.00 97.19 98 LYS A O 1
ATOM 775 N N . MET A 1 99 ? -1.925 -12.028 -7.997 1.00 97.62 99 MET A N 1
ATOM 776 C CA . MET A 1 99 ? -0.753 -12.025 -8.866 1.00 97.62 99 MET A CA 1
ATOM 777 C C . MET A 1 99 ? 0.024 -13.341 -8.756 1.00 97.62 99 MET A C 1
ATOM 779 O O . MET A 1 99 ? 0.053 -13.967 -7.695 1.00 97.62 99 MET A O 1
ATOM 783 N N . SER A 1 100 ? 0.694 -13.743 -9.833 1.00 98.00 100 SER A N 1
ATOM 784 C CA . SER A 1 100 ? 1.733 -14.776 -9.793 1.00 98.00 100 SER A CA 1
ATOM 785 C C . SER A 1 100 ? 3.048 -14.234 -9.213 1.00 98.00 100 SER A C 1
ATOM 787 O O . SER A 1 100 ? 3.286 -13.025 -9.174 1.00 98.00 100 SER A O 1
ATOM 789 N N . CYS A 1 101 ? 3.964 -15.122 -8.805 1.00 98.00 101 CYS A N 1
ATOM 790 C CA . CYS A 1 101 ? 5.295 -14.710 -8.333 1.00 98.00 101 CYS A CA 1
ATOM 791 C C . CYS A 1 101 ? 6.074 -13.914 -9.396 1.00 98.00 101 CYS A C 1
ATOM 793 O O . CYS A 1 101 ? 6.822 -12.997 -9.060 1.00 98.00 101 CYS A O 1
ATOM 795 N N . VAL A 1 102 ? 5.892 -14.251 -10.678 1.00 96.94 102 VAL A N 1
ATOM 796 C CA . VAL A 1 102 ? 6.549 -13.559 -11.797 1.00 96.94 102 VAL A CA 1
ATOM 797 C C . VAL A 1 102 ? 5.977 -12.155 -11.970 1.00 96.94 102 VAL A C 1
ATOM 799 O O . VAL A 1 102 ? 6.742 -11.203 -12.125 1.00 96.94 102 VAL A O 1
ATOM 802 N N . GLU A 1 103 ? 4.653 -12.004 -11.908 1.00 97.25 103 GLU A N 1
ATOM 803 C CA . GLU A 1 103 ? 4.005 -10.688 -11.932 1.00 97.25 103 GLU A CA 1
ATOM 804 C C . GLU A 1 103 ? 4.460 -9.824 -10.757 1.00 97.25 103 GLU A C 1
ATOM 806 O O . GLU A 1 103 ? 4.795 -8.658 -10.956 1.00 97.25 103 GLU A O 1
ATOM 811 N N . LEU A 1 104 ? 4.534 -10.394 -9.549 1.00 97.19 104 LEU A N 1
ATOM 812 C CA . LEU A 1 104 ? 4.976 -9.676 -8.354 1.00 97.19 104 LEU A CA 1
ATOM 813 C C . LEU A 1 104 ? 6.412 -9.160 -8.516 1.00 97.19 104 LEU A C 1
ATOM 815 O O . LEU A 1 104 ? 6.678 -7.979 -8.293 1.00 97.19 104 LEU A O 1
ATOM 819 N N . ALA A 1 105 ? 7.325 -10.025 -8.963 1.00 96.88 105 ALA A N 1
ATOM 820 C CA . ALA A 1 105 ? 8.715 -9.652 -9.201 1.00 96.88 105 ALA A CA 1
ATOM 821 C C . ALA A 1 105 ? 8.841 -8.541 -10.257 1.00 96.88 105 ALA A C 1
ATOM 823 O O . ALA A 1 105 ? 9.604 -7.596 -10.060 1.00 96.88 105 ALA A O 1
ATOM 824 N N . ARG A 1 106 ? 8.064 -8.613 -11.349 1.00 95.62 106 ARG A N 1
ATOM 825 C CA . ARG A 1 106 ? 8.036 -7.569 -12.387 1.00 95.62 106 ARG A CA 1
ATOM 826 C C . ARG A 1 106 ? 7.522 -6.238 -11.847 1.00 95.62 106 ARG A C 1
ATOM 828 O O . ARG A 1 106 ? 8.173 -5.223 -12.066 1.00 95.62 106 ARG A O 1
ATOM 835 N N . THR A 1 107 ? 6.423 -6.245 -11.090 1.00 96.94 107 THR A N 1
ATOM 836 C CA . THR A 1 107 ? 5.827 -5.026 -10.519 1.00 96.94 107 THR A CA 1
ATOM 837 C C . THR A 1 107 ? 6.795 -4.263 -9.624 1.00 96.94 107 THR A C 1
ATOM 839 O O . THR A 1 107 ? 6.815 -3.036 -9.656 1.00 96.94 107 THR A O 1
ATOM 842 N N . PHE A 1 108 ? 7.608 -4.968 -8.833 1.00 96.88 108 PHE A N 1
ATOM 843 C CA . PHE A 1 108 ? 8.476 -4.346 -7.831 1.00 96.88 108 PHE A CA 1
ATOM 844 C C . PHE A 1 108 ? 9.950 -4.235 -8.243 1.00 96.88 108 PHE A C 1
ATOM 846 O O . PHE A 1 108 ? 10.749 -3.688 -7.485 1.00 96.88 108 PHE A O 1
ATOM 853 N N . VAL A 1 109 ? 10.329 -4.665 -9.454 1.00 97.06 109 VAL A N 1
ATOM 854 C CA . VAL A 1 109 ? 11.728 -4.618 -9.926 1.00 97.06 109 VAL A CA 1
ATOM 855 C C . VAL A 1 109 ? 12.329 -3.210 -9.892 1.00 97.06 109 VAL A C 1
ATOM 857 O O . VAL A 1 109 ? 13.530 -3.050 -9.672 1.00 97.06 109 VAL A O 1
ATOM 860 N N . PHE A 1 110 ? 11.497 -2.172 -10.030 1.00 97.38 110 PHE A N 1
ATOM 861 C CA . PHE A 1 110 ? 11.943 -0.782 -9.957 1.00 97.38 110 PHE A CA 1
ATOM 862 C C . PHE A 1 110 ? 12.600 -0.439 -8.614 1.00 97.38 110 PHE A C 1
ATOM 864 O O . PHE A 1 110 ? 13.497 0.400 -8.574 1.00 97.38 110 PHE A O 1
ATOM 871 N N . LEU A 1 111 ? 12.228 -1.119 -7.527 1.00 97.50 111 LEU A N 1
ATOM 872 C CA . LEU A 1 111 ? 12.852 -0.943 -6.217 1.00 97.50 111 LEU A CA 1
ATOM 873 C C . LEU A 1 111 ? 14.304 -1.438 -6.196 1.00 97.50 111 LEU A C 1
ATOM 875 O O . LEU A 1 111 ? 15.151 -0.824 -5.549 1.00 97.50 111 LEU A O 1
ATOM 879 N N . ALA A 1 112 ? 14.615 -2.497 -6.945 1.00 97.00 112 ALA A N 1
ATOM 880 C CA . ALA A 1 112 ? 15.981 -2.993 -7.122 1.00 97.00 112 ALA A CA 1
ATOM 881 C C . ALA A 1 112 ? 16.761 -2.206 -8.192 1.00 97.00 112 ALA A C 1
ATOM 883 O O . ALA A 1 112 ? 17.989 -2.165 -8.164 1.00 97.00 112 ALA A O 1
ATOM 884 N N . ASN A 1 113 ? 16.057 -1.543 -9.112 1.00 97.00 113 ASN A N 1
ATOM 885 C CA . ASN A 1 113 ? 16.631 -0.846 -10.261 1.00 97.00 113 ASN A CA 1
ATOM 886 C C . ASN A 1 113 ? 16.559 0.689 -10.131 1.00 97.00 113 ASN A C 1
ATOM 888 O O . ASN A 1 113 ? 16.188 1.399 -11.065 1.00 97.00 113 ASN A O 1
ATOM 892 N N . GLN A 1 114 ? 16.890 1.215 -8.945 1.00 96.75 114 GLN A N 1
ATOM 893 C CA . GLN A 1 114 ? 17.008 2.660 -8.672 1.00 96.75 114 GLN A CA 1
ATOM 894 C C . GLN A 1 114 ? 15.777 3.491 -9.084 1.00 96.75 114 GLN A C 1
ATOM 896 O O . GLN A 1 114 ? 15.903 4.637 -9.515 1.00 96.75 114 GLN A O 1
ATOM 901 N N . GLY A 1 115 ? 14.585 2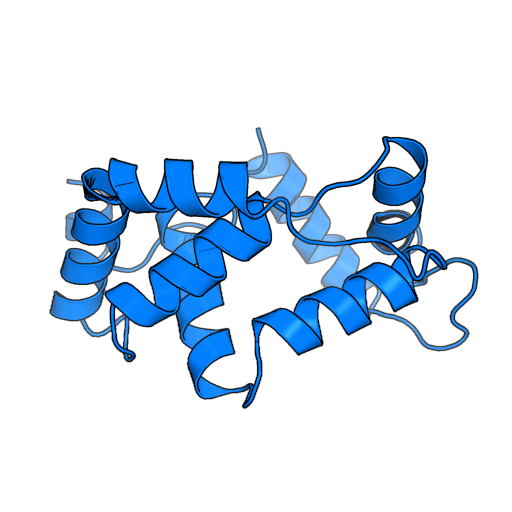.915 -8.951 1.00 97.44 115 GLY A N 1
ATOM 902 C CA . GLY A 1 115 ? 13.322 3.562 -9.286 1.00 97.44 115 GLY A CA 1
ATOM 903 C C . GLY A 1 115 ? 12.812 3.321 -10.710 1.00 97.44 115 GLY A C 1
ATOM 904 O O . GLY A 1 115 ? 11.760 3.853 -11.055 1.00 97.44 115 GLY A O 1
ATOM 905 N N . LYS A 1 116 ? 13.501 2.523 -11.538 1.00 97.00 116 LYS A N 1
ATOM 906 C CA . LYS A 1 116 ? 13.150 2.299 -12.954 1.00 97.00 116 LYS A CA 1
ATOM 907 C C . LYS A 1 116 ? 12.541 0.920 -13.210 1.00 97.00 116 LYS A C 1
ATOM 909 O O . LYS A 1 116 ? 13.168 -0.096 -12.913 1.00 97.00 116 LYS A O 1
ATOM 914 N N . ALA A 1 117 ? 11.353 0.869 -13.806 1.00 94.62 117 ALA A N 1
ATOM 915 C CA . ALA A 1 117 ? 10.782 -0.388 -14.299 1.00 94.62 117 ALA A CA 1
ATOM 916 C C . ALA A 1 117 ? 11.493 -0.852 -15.590 1.00 94.62 117 ALA A C 1
ATOM 918 O O . ALA A 1 117 ? 12.250 -0.094 -16.188 1.00 94.62 117 ALA A O 1
ATOM 919 N N . ILE A 1 118 ? 11.286 -2.107 -16.005 1.00 88.12 118 ILE A N 1
ATOM 920 C CA . ILE A 1 118 ? 11.983 -2.694 -17.171 1.00 88.12 118 ILE A CA 1
ATOM 921 C C . ILE A 1 118 ? 11.460 -2.125 -18.499 1.00 88.12 118 ILE A C 1
ATOM 923 O O . ILE A 1 118 ? 12.237 -1.919 -19.424 1.00 88.12 118 ILE A O 1
ATOM 927 N N . HIS A 1 119 ? 10.151 -1.892 -18.599 1.00 87.69 119 HIS A N 1
ATOM 928 C CA . HIS A 1 119 ? 9.455 -1.522 -19.841 1.00 87.69 119 HIS A CA 1
ATOM 929 C C . HIS A 1 119 ? 8.782 -0.144 -19.776 1.00 87.69 119 HIS A C 1
ATOM 931 O O . HIS A 1 119 ? 7.886 0.139 -20.567 1.00 87.69 119 HIS A O 1
ATOM 937 N N . ILE A 1 120 ? 9.181 0.696 -18.818 1.00 91.25 120 ILE A N 1
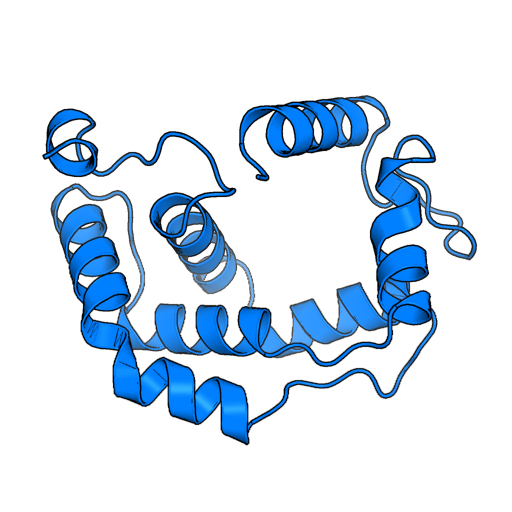ATOM 938 C CA . ILE A 1 120 ? 8.724 2.084 -18.696 1.00 91.25 120 ILE A CA 1
ATOM 939 C C . ILE A 1 120 ? 9.961 2.974 -18.776 1.00 91.25 120 ILE A C 1
ATOM 941 O O . ILE A 1 120 ? 10.873 2.828 -17.962 1.00 91.25 120 ILE A O 1
ATOM 945 N N . ASP A 1 121 ? 9.983 3.883 -19.751 1.00 89.31 121 ASP A N 1
ATOM 946 C CA . ASP A 1 121 ? 11.124 4.780 -19.973 1.00 89.31 121 ASP A CA 1
ATOM 947 C C . ASP A 1 121 ? 11.283 5.796 -18.834 1.00 89.31 121 ASP A C 1
ATOM 949 O O . ASP A 1 121 ? 12.397 6.131 -18.419 1.00 89.31 121 ASP A O 1
ATOM 953 N N . GLU A 1 122 ? 10.159 6.270 -18.296 1.00 93.38 122 GLU A N 1
ATOM 954 C CA . GLU A 1 122 ? 10.142 7.194 -17.170 1.00 93.38 122 GLU A CA 1
ATOM 955 C C . GLU A 1 122 ? 10.346 6.467 -15.828 1.00 93.38 122 GLU A C 1
ATOM 957 O O . GLU A 1 122 ? 9.788 5.390 -15.593 1.00 93.38 122 GLU A O 1
ATOM 962 N N . PRO A 1 123 ? 11.130 7.048 -14.901 1.00 95.25 123 PRO A N 1
ATOM 963 C CA . PRO A 1 123 ? 11.306 6.476 -13.574 1.00 95.25 123 PRO A CA 1
ATOM 964 C C . PRO A 1 123 ? 9.987 6.494 -12.788 1.00 95.25 123 PRO A C 1
ATOM 966 O O . PRO A 1 123 ? 9.331 7.526 -12.675 1.00 95.25 123 PRO A O 1
ATOM 969 N N . VAL A 1 124 ? 9.647 5.359 -12.171 1.00 97.12 124 VAL A N 1
ATOM 970 C CA . VAL A 1 124 ? 8.472 5.203 -11.293 1.00 97.12 124 VAL A CA 1
ATOM 971 C C . VAL A 1 124 ? 8.622 6.078 -10.049 1.00 97.12 124 VAL A C 1
ATOM 973 O O . VAL A 1 124 ? 7.678 6.721 -9.599 1.00 97.12 124 VAL A O 1
ATOM 976 N N . VAL A 1 125 ? 9.835 6.096 -9.495 1.00 97.81 125 VAL A N 1
ATOM 977 C CA . VAL A 1 125 ? 10.260 6.959 -8.390 1.00 97.81 125 VAL A CA 1
ATOM 978 C C . VAL A 1 125 ? 11.719 7.356 -8.599 1.00 97.81 125 VAL A C 1
ATOM 980 O O . VAL A 1 125 ? 12.446 6.735 -9.372 1.00 97.81 125 VAL A O 1
ATOM 983 N N . THR A 1 126 ? 12.191 8.373 -7.889 1.00 98.19 126 THR A N 1
ATOM 984 C CA . THR A 1 126 ? 13.615 8.731 -7.916 1.00 98.19 126 THR A CA 1
ATOM 985 C C . THR A 1 126 ? 14.488 7.650 -7.254 1.00 98.19 126 THR A C 1
ATOM 987 O O . THR A 1 126 ? 14.016 6.935 -6.361 1.00 98.19 126 THR A O 1
ATOM 990 N N . PRO A 1 127 ? 15.795 7.574 -7.576 1.00 98.06 127 PRO A N 1
ATOM 991 C CA . PRO A 1 127 ? 16.725 6.672 -6.889 1.00 98.06 127 PRO A CA 1
ATOM 992 C C . PRO A 1 127 ? 16.756 6.863 -5.365 1.00 98.06 127 PRO A C 1
ATOM 994 O O . PRO A 1 127 ? 16.916 5.900 -4.614 1.00 98.06 127 PRO A O 1
ATOM 997 N N . MET A 1 128 ? 16.581 8.106 -4.898 1.00 98.31 128 MET A N 1
ATOM 998 C CA . MET A 1 128 ? 16.514 8.423 -3.470 1.00 98.31 128 MET A CA 1
ATOM 999 C C . MET A 1 128 ? 15.256 7.835 -2.824 1.00 98.31 128 MET A C 1
ATOM 1001 O O . MET A 1 128 ? 15.350 7.183 -1.787 1.00 98.31 128 MET A O 1
ATOM 1005 N N . GLN A 1 129 ? 14.093 8.007 -3.457 1.00 98.19 129 GLN A N 1
ATOM 1006 C CA . GLN A 1 129 ? 12.837 7.431 -2.972 1.00 98.19 129 GLN A CA 1
ATOM 1007 C C . GLN A 1 129 ? 12.883 5.900 -2.964 1.00 98.19 129 GLN A C 1
ATOM 1009 O O . GLN A 1 129 ? 12.496 5.298 -1.969 1.00 98.19 129 GLN A O 1
ATOM 1014 N N . ALA A 1 130 ? 13.422 5.261 -4.011 1.00 98.06 130 ALA A N 1
ATOM 1015 C CA . ALA A 1 130 ? 13.605 3.808 -4.032 1.00 98.06 130 ALA A CA 1
ATOM 1016 C C . ALA A 1 130 ? 14.461 3.328 -2.846 1.00 98.06 130 ALA A C 1
ATOM 1018 O O . ALA A 1 130 ? 14.095 2.380 -2.154 1.00 98.06 130 ALA A O 1
ATOM 1019 N N . ARG A 1 131 ? 15.562 4.033 -2.542 1.00 97.81 131 ARG A N 1
ATOM 1020 C CA . ARG A 1 131 ? 16.405 3.739 -1.373 1.00 97.81 131 ARG A CA 1
ATOM 1021 C C . ARG A 1 131 ? 15.640 3.879 -0.053 1.00 97.81 131 ARG A C 1
ATOM 1023 O O . ARG A 1 131 ? 15.784 3.023 0.813 1.00 97.81 131 ARG A O 1
ATOM 1030 N N . GLN A 1 132 ? 14.840 4.932 0.104 1.00 97.19 132 GLN A N 1
ATOM 1031 C CA . GLN A 1 132 ? 14.033 5.159 1.310 1.00 97.19 132 GLN A CA 1
ATOM 1032 C C . GLN A 1 132 ? 12.962 4.077 1.495 1.00 97.19 132 GLN A C 1
ATOM 1034 O O . GLN A 1 132 ? 12.816 3.549 2.596 1.00 97.19 132 GLN A O 1
ATOM 1039 N N . ILE A 1 133 ? 12.261 3.704 0.420 1.00 96.81 133 ILE A N 1
ATOM 1040 C CA . ILE A 1 133 ? 11.271 2.620 0.439 1.00 96.81 133 ILE A CA 1
ATOM 1041 C C . ILE A 1 133 ? 11.947 1.304 0.840 1.00 96.81 133 ILE A C 1
ATOM 1043 O O . ILE A 1 133 ? 11.479 0.640 1.763 1.00 96.81 133 ILE A O 1
ATOM 1047 N N . ASN A 1 134 ? 13.087 0.968 0.228 1.00 96.75 134 ASN A N 1
ATOM 1048 C CA . ASN A 1 134 ? 13.837 -0.246 0.558 1.00 96.75 134 ASN A CA 1
ATOM 1049 C C . ASN A 1 134 ? 14.330 -0.263 2.010 1.00 96.75 134 ASN A 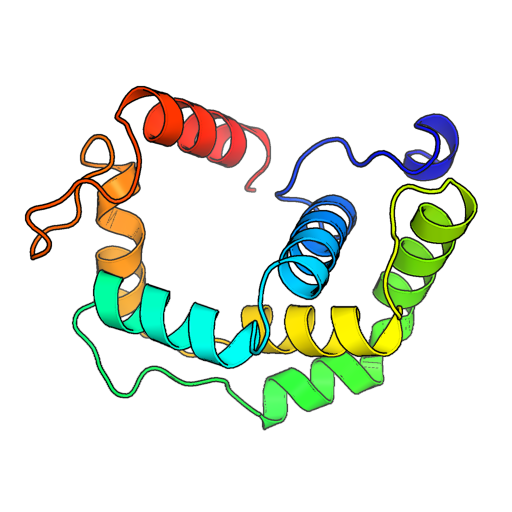C 1
ATOM 1051 O O . ASN A 1 134 ? 14.302 -1.312 2.646 1.00 96.75 134 ASN A O 1
ATOM 1055 N N . ALA A 1 135 ? 14.758 0.879 2.554 1.00 96.56 135 ALA A N 1
ATOM 1056 C CA . ALA A 1 135 ? 15.171 0.973 3.953 1.00 96.56 135 ALA A CA 1
ATOM 1057 C C . ALA A 1 135 ? 14.001 0.697 4.915 1.00 96.56 135 ALA A C 1
ATOM 1059 O O . ALA A 1 135 ? 14.167 -0.021 5.902 1.00 96.56 135 ALA A O 1
ATOM 1060 N N . LEU A 1 136 ? 12.807 1.216 4.610 1.00 95.50 136 LEU A N 1
ATOM 1061 C CA . LEU A 1 136 ? 11.600 0.925 5.387 1.00 95.50 136 LEU A CA 1
ATOM 1062 C C . LEU A 1 136 ? 11.189 -0.548 5.263 1.00 95.50 136 LEU A C 1
ATOM 1064 O O . LEU A 1 136 ? 10.927 -1.186 6.279 1.00 95.50 136 LEU A O 1
ATOM 1068 N N . MET A 1 137 ? 11.208 -1.113 4.052 1.00 94.94 137 MET A N 1
ATOM 1069 C CA . MET A 1 137 ? 10.937 -2.540 3.831 1.00 94.94 137 MET A CA 1
ATOM 1070 C C . MET A 1 137 ? 11.895 -3.437 4.616 1.00 94.94 137 MET A C 1
ATOM 1072 O O . MET A 1 137 ? 11.457 -4.371 5.277 1.00 94.94 137 MET A O 1
ATOM 1076 N N . ALA A 1 138 ? 13.196 -3.147 4.580 1.00 94.75 138 ALA A N 1
ATOM 1077 C CA . ALA A 1 138 ? 14.205 -3.963 5.251 1.00 94.75 138 ALA A CA 1
ATOM 1078 C C . ALA A 1 138 ? 14.093 -3.928 6.784 1.00 94.75 138 ALA A C 1
ATOM 1080 O O . ALA A 1 138 ? 14.503 -4.875 7.448 1.00 94.75 138 ALA A O 1
ATOM 1081 N N . THR A 1 139 ? 13.561 -2.842 7.350 1.00 93.81 139 THR A N 1
ATOM 1082 C CA . THR A 1 139 ? 13.480 -2.641 8.807 1.00 93.81 139 THR A CA 1
ATOM 1083 C C . THR A 1 139 ? 12.103 -2.927 9.398 1.00 93.81 139 THR A C 1
ATOM 1085 O O . THR A 1 139 ? 12.007 -3.138 10.602 1.00 93.81 139 THR A O 1
ATOM 1088 N N . SER A 1 140 ? 11.043 -2.891 8.586 1.00 91.75 140 SER A N 1
ATOM 1089 C CA . SER A 1 140 ? 9.648 -2.979 9.049 1.00 91.75 140 SER A CA 1
ATOM 1090 C C . SER A 1 140 ? 8.763 -3.914 8.216 1.00 91.75 140 SER A C 1
ATOM 1092 O O . SER A 1 140 ? 7.570 -4.001 8.489 1.00 91.75 140 SER A O 1
ATOM 1094 N N . GLY A 1 141 ? 9.296 -4.542 7.163 1.00 78.50 141 GLY A N 1
ATOM 1095 C CA . GLY A 1 141 ? 8.515 -5.336 6.208 1.00 78.50 141 GLY A CA 1
ATOM 1096 C C . GLY A 1 141 ? 8.377 -6.827 6.534 1.00 78.50 141 GLY A C 1
ATOM 1097 O O . GLY A 1 141 ? 7.608 -7.500 5.854 1.00 78.50 141 GLY A O 1
ATOM 1098 N N . MET A 1 142 ? 9.108 -7.334 7.533 1.00 64.44 142 MET A N 1
ATOM 1099 C CA . MET A 1 142 ? 8.991 -8.695 8.086 1.00 64.44 142 MET A CA 1
ATOM 1100 C C . MET A 1 142 ? 8.570 -8.618 9.550 1.00 64.44 142 MET A C 1
ATOM 1102 O O . MET A 1 142 ? 7.849 -9.539 9.988 1.00 64.44 142 MET A O 1
#